Protein AF-A0A2T0U441-F1 (afdb_monomer_lite)

Organism: NCBI:txid1259464

Foldseek 3Di:
DPPDDDDPVPDPPDDDDDDDDPVRVVVLVVLCVQLVHDPVVQVCCCPPVVDGRDGDDQPQDPVNVVVVVVVVVVVVVVVVCVVVCVDVDDPVVVVVVVVVVVVVVVCVRVVD

Radius of gyration: 24.4 Å; chains: 1; bounding box: 54×35×57 Å

Sequence (112 aa):
MKDKKLPIEDKRIYEIKIRLNTKEKERLDQVLTDCRTHAPDVFRRLLMKNSFPKAQSPLLDINTYYELRKIGVNMDQYVKAVHQGRLTAIDTAVINELSSMLKILRSKIISI

Structure (mmCIF, N/CA/C/O backbone):
data_AF-A0A2T0U441-F1
#
_entry.id   AF-A0A2T0U441-F1
#
loop_
_atom_site.group_PDB
_atom_site.id
_atom_site.type_symbol
_atom_site.label_atom_id
_atom_site.label_alt_id
_atom_site.label_comp_id
_atom_site.label_asym_id
_atom_site.label_entity_id
_atom_site.label_seq_id
_atom_site.pdbx_PDB_ins_code
_atom_site.Cartn_x
_atom_site.Cartn_y
_atom_site.Cartn_z
_atom_site.occupancy
_atom_site.B_iso_or_equiv
_atom_site.auth_seq_id
_atom_site.auth_comp_id
_atom_site.auth_asym_id
_atom_site.auth_atom_id
_atom_site.pdbx_PDB_model_num
ATOM 1 N N . MET A 1 1 ? 15.896 -16.678 2.748 1.00 43.66 1 MET A N 1
ATOM 2 C CA . MET A 1 1 ? 15.814 -17.454 1.488 1.00 43.66 1 MET A CA 1
ATOM 3 C C . MET A 1 1 ? 17.131 -17.261 0.754 1.00 43.66 1 MET A C 1
ATOM 5 O O . MET A 1 1 ? 17.568 -16.127 0.676 1.00 43.66 1 MET A O 1
ATOM 9 N N . LYS A 1 2 ? 17.814 -18.327 0.312 1.00 45.09 2 LYS A N 1
ATOM 10 C CA . LYS A 1 2 ? 19.071 -18.190 -0.449 1.00 45.09 2 LYS A CA 1
ATOM 11 C C . LYS A 1 2 ? 18.772 -17.463 -1.764 1.00 45.09 2 LYS A C 1
ATOM 13 O O . LYS A 1 2 ? 17.960 -17.967 -2.538 1.00 45.09 2 LYS A O 1
ATOM 18 N N . ASP A 1 3 ? 19.422 -16.328 -2.009 1.00 51.50 3 ASP A N 1
ATOM 19 C CA . ASP A 1 3 ? 19.349 -15.615 -3.286 1.00 51.50 3 ASP A CA 1
ATOM 20 C C . ASP A 1 3 ? 19.874 -16.524 -4.402 1.00 51.50 3 ASP A C 1
ATOM 22 O O . ASP A 1 3 ? 21.082 -16.706 -4.584 1.00 51.50 3 ASP A O 1
ATOM 26 N N . LYS A 1 4 ? 18.958 -17.161 -5.139 1.00 59.22 4 LYS A N 1
ATOM 27 C CA . LYS A 1 4 ? 19.306 -17.890 -6.359 1.00 59.22 4 LYS A CA 1
ATOM 28 C C . LYS A 1 4 ? 19.781 -16.861 -7.381 1.00 59.22 4 LYS A C 1
ATOM 30 O O . LYS A 1 4 ? 18.982 -16.102 -7.923 1.00 59.22 4 LYS A O 1
ATOM 35 N N . LYS A 1 5 ? 21.090 -16.841 -7.636 1.00 69.62 5 LYS A N 1
ATOM 36 C CA . LYS A 1 5 ? 21.680 -16.072 -8.736 1.00 69.62 5 LYS A CA 1
ATOM 37 C C . LYS A 1 5 ? 21.047 -16.533 -10.053 1.00 69.62 5 LYS A C 1
ATOM 39 O O . LYS A 1 5 ? 20.954 -17.735 -10.295 1.00 69.62 5 LYS A O 1
ATOM 44 N N . LEU A 1 6 ? 20.613 -15.576 -10.872 1.00 74.44 6 LEU A N 1
ATOM 45 C CA . LEU A 1 6 ? 20.070 -15.845 -12.205 1.00 74.44 6 LEU A CA 1
ATOM 46 C C . LEU A 1 6 ? 21.110 -16.589 -13.070 1.00 74.44 6 LEU A C 1
ATOM 48 O O . LEU A 1 6 ? 22.302 -16.246 -12.987 1.00 74.44 6 LEU A O 1
ATOM 52 N N . PRO A 1 7 ? 20.683 -17.569 -13.892 1.00 81.19 7 PRO A N 1
ATOM 53 C CA . PRO A 1 7 ? 21.510 -18.155 -14.945 1.00 81.19 7 PRO A CA 1
ATOM 54 C C . PRO A 1 7 ? 22.148 -17.067 -15.813 1.00 81.19 7 PRO A C 1
ATOM 56 O O . PRO A 1 7 ? 21.594 -15.979 -15.959 1.00 81.19 7 PRO A O 1
ATOM 59 N N . ILE A 1 8 ? 23.325 -17.341 -16.382 1.00 77.31 8 ILE A N 1
ATOM 60 C CA . ILE A 1 8 ? 24.084 -16.347 -17.164 1.00 77.31 8 ILE A CA 1
ATOM 61 C C . ILE A 1 8 ? 23.257 -15.820 -18.345 1.00 77.31 8 ILE A C 1
ATOM 63 O O . ILE A 1 8 ? 23.294 -14.624 -18.614 1.00 77.31 8 ILE A O 1
ATOM 67 N N . GLU A 1 9 ? 22.463 -16.684 -18.974 1.00 80.25 9 GLU A N 1
ATOM 68 C CA . GLU A 1 9 ? 21.576 -16.355 -20.098 1.00 80.25 9 GLU A CA 1
ATOM 69 C C . GLU A 1 9 ? 20.441 -15.391 -19.710 1.00 80.25 9 GLU A C 1
ATOM 71 O O . GLU A 1 9 ? 20.027 -14.560 -20.513 1.00 80.25 9 GLU A O 1
ATOM 76 N N . ASP A 1 10 ? 19.997 -15.427 -18.451 1.00 78.44 10 ASP A N 1
ATOM 77 C CA . ASP A 1 10 ? 18.948 -14.546 -17.926 1.00 78.44 10 ASP A CA 1
ATOM 78 C C . ASP A 1 10 ? 19.502 -13.221 -17.375 1.00 78.44 10 ASP A C 1
ATOM 80 O O . ASP A 1 10 ? 18.744 -12.345 -16.927 1.00 78.44 10 ASP A O 1
ATOM 84 N N . LYS A 1 11 ? 20.832 -13.048 -17.371 1.00 83.25 11 LYS A N 1
ATOM 85 C CA . LYS A 1 11 ? 21.449 -11.807 -16.908 1.00 83.25 11 LYS A CA 1
ATOM 86 C C . LYS A 1 11 ? 21.206 -10.693 -17.913 1.00 83.25 11 LYS A C 1
ATOM 88 O O . LYS A 1 11 ? 21.503 -10.774 -19.100 1.00 83.25 11 LYS A O 1
ATOM 93 N N . ARG A 1 12 ? 20.720 -9.577 -17.384 1.00 83.31 12 ARG A N 1
ATOM 94 C CA . ARG A 1 12 ? 20.487 -8.348 -18.139 1.00 83.31 12 ARG A CA 1
ATOM 95 C C . ARG A 1 12 ? 21.826 -7.613 -18.277 1.00 83.31 12 ARG A C 1
ATOM 97 O O . ARG A 1 12 ? 22.206 -6.884 -17.369 1.00 83.31 12 ARG A O 1
ATOM 104 N N . ILE A 1 13 ? 22.551 -7.866 -19.368 1.00 88.56 13 ILE A N 1
ATOM 105 C CA . ILE A 1 13 ? 23.893 -7.299 -19.618 1.00 88.56 13 ILE A CA 1
ATOM 106 C C . ILE A 1 13 ? 23.897 -6.083 -20.558 1.00 88.56 13 ILE A C 1
ATOM 108 O O . ILE A 1 13 ? 24.873 -5.342 -20.585 1.00 88.56 13 ILE A O 1
ATOM 112 N N . TYR A 1 14 ? 22.815 -5.858 -21.308 1.00 86.25 14 TYR A N 1
ATOM 113 C CA . TYR A 1 14 ? 22.694 -4.735 -22.241 1.00 86.25 14 TYR A CA 1
ATOM 114 C C . TYR A 1 14 ? 21.869 -3.595 -21.635 1.00 86.25 14 TYR A C 1
ATOM 116 O O . TYR A 1 14 ? 20.772 -3.821 -21.116 1.00 86.25 14 TYR A O 1
ATOM 124 N N . GLU A 1 15 ? 22.389 -2.370 -21.722 1.00 88.56 15 GLU A N 1
ATOM 125 C CA . GLU A 1 15 ? 21.746 -1.153 -21.217 1.00 88.56 15 GLU A CA 1
ATOM 126 C C . GLU A 1 15 ? 21.009 -0.410 -22.340 1.00 88.56 15 GLU A C 1
ATOM 128 O O . GLU A 1 15 ? 21.529 -0.246 -23.443 1.00 88.56 15 GLU A O 1
ATOM 133 N N . ILE A 1 16 ? 19.804 0.084 -22.043 1.00 88.88 16 ILE A N 1
ATOM 134 C CA . ILE A 1 16 ? 19.029 0.961 -22.928 1.00 88.88 16 ILE A CA 1
ATOM 135 C C . ILE A 1 16 ? 18.725 2.252 -22.171 1.00 88.88 16 ILE A C 1
ATOM 137 O O . ILE A 1 16 ? 18.144 2.218 -21.086 1.00 88.88 16 ILE A O 1
ATOM 141 N N . LYS A 1 17 ? 19.086 3.395 -22.763 1.00 92.50 17 LYS A N 1
ATOM 142 C CA . LYS A 1 17 ? 18.826 4.724 -22.196 1.00 92.50 17 LYS A CA 1
ATOM 143 C C . LYS A 1 17 ? 17.544 5.305 -22.779 1.00 92.50 17 LYS A C 1
ATOM 145 O O . LYS A 1 17 ? 17.414 5.422 -23.994 1.00 92.50 17 LYS A O 1
ATOM 150 N N . ILE A 1 18 ? 16.627 5.711 -21.906 1.00 91.19 18 ILE A N 1
ATOM 151 C CA . ILE A 1 18 ? 15.371 6.371 -22.276 1.00 91.19 18 ILE A CA 1
ATOM 152 C C . ILE A 1 18 ? 15.444 7.818 -21.796 1.00 91.19 18 ILE A C 1
ATOM 154 O O . ILE A 1 18 ? 15.729 8.073 -20.626 1.00 91.19 18 ILE A O 1
ATOM 158 N N . ARG A 1 19 ? 15.205 8.768 -22.702 1.00 94.81 19 ARG A N 1
ATOM 159 C CA . ARG A 1 19 ? 15.085 10.191 -22.363 1.00 94.81 19 ARG A CA 1
ATOM 160 C C . ARG A 1 19 ? 13.618 10.505 -22.105 1.00 94.81 19 ARG A C 1
ATOM 162 O O . ARG A 1 19 ? 12.779 10.145 -22.921 1.00 94.81 19 ARG A O 1
ATOM 169 N N . LEU A 1 20 ? 13.344 11.166 -20.987 1.00 95.88 20 LEU A N 1
ATOM 170 C CA . LEU A 1 20 ? 12.007 11.589 -20.582 1.00 95.88 20 LEU A CA 1
ATOM 171 C C . LEU A 1 20 ? 11.986 13.108 -20.455 1.00 95.88 20 LEU A C 1
ATOM 173 O O . LEU A 1 20 ? 12.974 13.708 -20.023 1.00 95.88 20 LEU A O 1
ATOM 177 N N . ASN A 1 21 ? 10.860 13.724 -20.793 1.00 97.44 21 ASN A N 1
ATOM 178 C CA . ASN A 1 21 ? 10.595 15.099 -20.383 1.00 97.44 21 ASN A CA 1
ATOM 179 C C . ASN A 1 21 ? 10.168 15.157 -18.903 1.00 97.44 21 ASN A C 1
ATOM 181 O O . ASN A 1 21 ? 9.928 14.131 -18.261 1.00 97.44 21 ASN A O 1
ATOM 185 N N . THR A 1 22 ? 10.048 16.367 -18.353 1.00 96.69 22 THR A N 1
ATOM 186 C CA . THR A 1 22 ? 9.708 16.579 -16.936 1.00 96.69 22 THR A CA 1
ATOM 187 C C . THR A 1 22 ? 8.394 15.900 -16.539 1.00 96.69 22 THR A C 1
ATOM 189 O O . THR A 1 22 ? 8.355 15.173 -15.551 1.00 96.69 22 THR A O 1
ATOM 192 N N . LYS A 1 23 ? 7.339 16.046 -17.353 1.00 96.31 23 LYS A N 1
ATOM 193 C CA . LYS A 1 23 ? 6.012 15.470 -17.068 1.00 96.31 23 LYS A CA 1
ATOM 194 C C . LYS A 1 23 ? 6.025 13.942 -17.101 1.00 96.31 23 LYS A C 1
ATOM 196 O O . LYS A 1 23 ? 5.342 13.287 -16.321 1.00 96.31 23 LYS A O 1
ATOM 201 N N . GLU A 1 24 ? 6.779 13.355 -18.023 1.00 94.88 24 GLU A N 1
ATOM 202 C CA . GLU A 1 24 ? 6.947 11.904 -18.118 1.00 94.88 24 GLU A CA 1
ATOM 203 C C . GLU A 1 24 ? 7.726 11.349 -16.928 1.00 94.88 24 GLU A C 1
ATOM 205 O O . GLU A 1 24 ? 7.373 10.291 -16.408 1.00 94.88 24 GLU A O 1
ATOM 210 N N . LYS A 1 25 ? 8.754 12.074 -16.472 1.00 95.44 25 LYS A N 1
ATOM 211 C CA . LYS A 1 25 ? 9.533 11.688 -15.297 1.00 95.44 25 LYS A CA 1
ATOM 212 C C . LYS A 1 25 ? 8.690 11.726 -14.025 1.00 95.44 25 LYS A C 1
ATOM 214 O O . LYS A 1 25 ? 8.720 10.757 -13.275 1.00 95.44 25 LYS A O 1
ATOM 219 N N . GLU A 1 26 ? 7.896 12.775 -13.831 1.00 96.00 26 GLU A N 1
ATOM 220 C CA . GLU A 1 26 ? 6.967 12.889 -12.698 1.00 96.00 26 GLU A CA 1
ATOM 221 C C . GLU A 1 26 ? 5.967 11.726 -12.661 1.00 96.00 26 GLU A C 1
ATOM 223 O O . GLU A 1 26 ? 5.774 11.098 -11.621 1.00 96.00 26 GLU A O 1
ATOM 228 N N . ARG A 1 27 ? 5.375 11.383 -13.812 1.00 92.94 27 ARG A N 1
ATOM 229 C CA . ARG A 1 27 ? 4.466 10.231 -13.921 1.00 92.94 27 ARG A CA 1
ATOM 230 C C . ARG A 1 27 ? 5.169 8.918 -13.610 1.00 92.94 27 ARG A C 1
ATOM 232 O O . ARG A 1 27 ? 4.602 8.073 -12.924 1.00 92.94 27 ARG A O 1
ATOM 239 N N . LEU A 1 28 ? 6.390 8.732 -14.113 1.00 93.25 28 LEU A N 1
ATOM 240 C CA . LEU A 1 28 ? 7.170 7.540 -13.804 1.00 93.25 28 LEU A CA 1
ATOM 241 C C . LEU A 1 28 ? 7.429 7.449 -12.297 1.00 93.25 28 LEU A C 1
ATOM 243 O O . LEU A 1 28 ? 7.193 6.396 -11.721 1.00 93.25 28 LEU A O 1
ATOM 247 N N . ASP A 1 29 ? 7.837 8.537 -11.649 1.00 93.75 29 ASP A N 1
ATOM 248 C CA . ASP A 1 29 ? 8.148 8.554 -10.215 1.00 93.75 29 ASP A CA 1
ATOM 249 C C . ASP A 1 29 ? 6.948 8.224 -9.329 1.00 93.75 29 ASP A C 1
ATOM 251 O O . ASP A 1 29 ? 7.090 7.472 -8.360 1.00 93.75 29 ASP A O 1
ATOM 255 N N . GLN A 1 30 ? 5.758 8.702 -9.695 1.00 91.00 30 GLN A N 1
ATOM 256 C CA . GLN A 1 30 ? 4.514 8.304 -9.032 1.00 91.00 30 GLN A CA 1
ATOM 257 C C . GLN A 1 30 ? 4.316 6.786 -9.120 1.00 91.00 30 GLN A C 1
ATOM 259 O O . GLN A 1 30 ? 4.139 6.114 -8.108 1.00 91.00 30 GLN A O 1
ATOM 264 N N . VAL A 1 31 ? 4.476 6.212 -10.31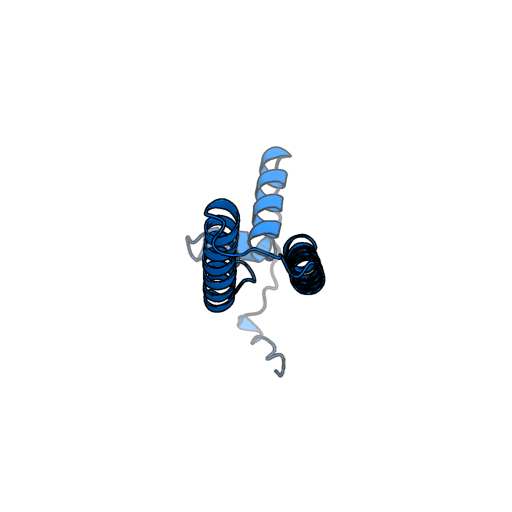5 1.00 90.44 31 VAL A N 1
ATOM 265 C CA . VAL A 1 31 ? 4.329 4.764 -10.532 1.00 90.44 31 VAL A CA 1
ATOM 266 C C . VAL A 1 31 ? 5.367 3.957 -9.749 1.00 90.44 31 VAL A C 1
ATOM 268 O O . VAL A 1 31 ? 5.038 2.904 -9.201 1.00 90.44 31 VAL A O 1
ATOM 271 N N . LEU A 1 32 ? 6.617 4.426 -9.683 1.00 90.56 32 LEU A N 1
ATOM 272 C CA . LEU A 1 32 ? 7.672 3.756 -8.916 1.00 90.56 32 LEU A CA 1
ATOM 273 C C . LEU A 1 32 ? 7.356 3.736 -7.420 1.00 90.56 32 LEU A C 1
ATOM 275 O O . LEU A 1 32 ? 7.569 2.709 -6.773 1.00 90.56 32 LEU A O 1
ATOM 279 N N . THR A 1 33 ? 6.808 4.839 -6.908 1.00 87.69 33 THR A N 1
ATOM 280 C CA . THR A 1 33 ? 6.357 4.978 -5.518 1.00 87.69 33 THR A CA 1
ATOM 281 C C . THR A 1 33 ? 5.212 4.013 -5.219 1.00 87.69 33 THR A C 1
ATOM 283 O O . THR A 1 33 ? 5.335 3.163 -4.336 1.00 87.69 33 THR A O 1
ATOM 286 N N . ASP A 1 34 ? 4.143 4.068 -6.012 1.00 85.06 34 ASP A N 1
ATOM 287 C CA . ASP A 1 34 ? 2.910 3.308 -5.774 1.00 85.06 34 ASP A CA 1
ATOM 288 C C . ASP A 1 34 ? 3.108 1.791 -5.911 1.00 85.06 34 ASP A C 1
ATOM 290 O O . ASP A 1 34 ? 2.476 0.980 -5.228 1.00 85.06 34 ASP A O 1
ATOM 294 N N . CYS A 1 35 ? 3.999 1.384 -6.816 1.00 85.81 35 CYS A N 1
ATOM 295 C CA . CYS A 1 35 ? 4.258 -0.024 -7.106 1.00 85.81 35 CYS A CA 1
ATOM 296 C C . CYS A 1 35 ? 5.490 -0.583 -6.375 1.00 85.81 35 CYS A C 1
ATOM 298 O O . CYS A 1 35 ? 5.795 -1.763 -6.554 1.00 85.81 35 CYS A O 1
ATOM 300 N N . ARG A 1 36 ? 6.217 0.244 -5.602 1.00 84.06 36 ARG A N 1
ATOM 301 C CA . ARG A 1 36 ? 7.499 -0.083 -4.940 1.00 84.06 36 ARG A CA 1
ATOM 302 C C . ARG A 1 36 ? 8.453 -0.874 -5.839 1.00 84.06 36 ARG A C 1
ATOM 304 O O . ARG A 1 36 ? 8.940 -1.949 -5.489 1.00 84.06 36 ARG A O 1
ATOM 311 N N . THR A 1 37 ? 8.677 -0.361 -7.043 1.00 88.12 37 THR A N 1
ATOM 312 C CA . THR A 1 37 ? 9.465 -1.037 -8.082 1.00 88.12 37 THR A CA 1
ATOM 313 C C . THR A 1 37 ? 10.464 -0.083 -8.732 1.00 88.12 37 THR A C 1
ATOM 315 O O . THR A 1 37 ? 10.481 1.110 -8.439 1.00 88.12 37 THR A O 1
ATOM 318 N N . HIS A 1 38 ? 11.317 -0.603 -9.615 1.00 89.94 38 HIS A N 1
ATOM 319 C CA . HIS A 1 38 ? 12.324 0.179 -10.325 1.00 89.94 38 HIS A CA 1
ATOM 320 C C . HIS A 1 38 ? 11.922 0.423 -11.780 1.00 89.94 38 HIS A C 1
ATOM 322 O O . HIS A 1 38 ? 11.274 -0.413 -12.415 1.00 89.94 38 HIS A O 1
ATOM 328 N N . ALA A 1 39 ? 12.374 1.548 -12.341 1.00 90.88 39 ALA A N 1
ATOM 329 C CA . ALA A 1 39 ? 12.065 1.945 -13.715 1.00 90.88 39 ALA A CA 1
ATOM 330 C C . ALA A 1 39 ? 12.304 0.839 -14.761 1.00 90.88 39 ALA A C 1
ATOM 332 O O . ALA A 1 39 ? 11.404 0.610 -15.573 1.00 90.88 39 ALA A O 1
ATOM 333 N N . PRO A 1 40 ? 13.425 0.082 -14.741 1.00 90.19 40 PRO A N 1
ATOM 334 C CA . PRO A 1 40 ? 13.640 -0.989 -15.713 1.00 90.19 40 PRO A CA 1
ATOM 335 C C . PRO A 1 40 ? 12.566 -2.081 -15.665 1.00 90.19 40 PRO A C 1
ATOM 337 O O . PRO A 1 40 ? 12.199 -2.622 -16.707 1.00 90.19 40 PRO A O 1
ATOM 340 N N . ASP A 1 41 ? 12.036 -2.403 -14.484 1.00 88.31 41 ASP A N 1
ATOM 341 C CA . ASP A 1 41 ? 11.000 -3.427 -14.343 1.00 88.31 41 ASP A CA 1
ATOM 342 C C . ASP A 1 41 ? 9.643 -2.930 -14.853 1.00 88.31 41 ASP A C 1
ATOM 344 O O . ASP A 1 41 ? 8.916 -3.703 -15.482 1.00 88.31 41 ASP A O 1
ATOM 348 N N . VAL A 1 42 ? 9.329 -1.641 -14.665 1.00 91.12 42 VAL A N 1
ATOM 349 C CA . VAL A 1 42 ? 8.146 -1.000 -15.265 1.00 91.12 42 VAL A CA 1
ATOM 350 C C . VAL A 1 42 ? 8.239 -1.049 -16.786 1.00 91.12 42 VAL A C 1
ATOM 352 O O . VAL A 1 42 ? 7.366 -1.627 -17.434 1.00 91.12 42 VAL A O 1
ATOM 355 N N . PHE A 1 43 ? 9.328 -0.532 -17.362 1.00 91.69 43 PHE A N 1
ATOM 356 C CA . PHE A 1 43 ? 9.512 -0.512 -18.814 1.00 91.69 43 PHE A CA 1
ATOM 357 C C . PHE A 1 43 ? 9.497 -1.915 -19.414 1.00 91.69 43 PHE A C 1
ATOM 359 O O . PHE A 1 43 ? 8.844 -2.139 -20.427 1.00 91.69 43 PHE A O 1
ATOM 366 N N . ARG A 1 44 ? 10.143 -2.897 -18.778 1.00 88.44 44 ARG A N 1
ATOM 367 C CA . ARG A 1 44 ? 10.112 -4.282 -19.266 1.00 88.44 44 ARG A CA 1
ATOM 368 C C . ARG A 1 44 ? 8.721 -4.896 -19.206 1.00 88.44 44 ARG A C 1
ATOM 370 O O . ARG A 1 44 ? 8.362 -5.625 -20.122 1.00 88.44 44 ARG A O 1
ATOM 377 N N . ARG A 1 45 ? 7.940 -4.654 -18.151 1.00 89.75 45 ARG A N 1
ATOM 378 C CA . ARG A 1 45 ? 6.563 -5.170 -18.076 1.00 89.75 45 ARG A CA 1
ATOM 379 C C . ARG A 1 45 ? 5.684 -4.568 -19.167 1.00 89.75 45 ARG A C 1
ATOM 381 O O . ARG A 1 45 ? 4.934 -5.309 -19.798 1.00 89.75 45 ARG A O 1
ATOM 388 N N . LEU A 1 46 ? 5.840 -3.275 -19.432 1.00 89.94 46 LEU A N 1
ATOM 389 C CA . LEU A 1 46 ? 5.117 -2.594 -20.501 1.00 89.94 46 LEU A CA 1
ATOM 390 C C . LEU A 1 46 ? 5.536 -3.112 -21.880 1.00 89.94 46 LEU A C 1
ATOM 392 O O . LEU A 1 46 ? 4.689 -3.568 -22.637 1.00 89.94 46 LEU A O 1
ATOM 396 N N . LEU A 1 47 ? 6.838 -3.122 -22.177 1.00 89.62 47 LEU A N 1
ATOM 397 C CA . LEU A 1 47 ? 7.361 -3.468 -23.502 1.00 89.62 47 LEU A CA 1
ATOM 398 C C . LEU A 1 47 ? 7.294 -4.969 -23.816 1.00 89.62 47 LEU A C 1
ATOM 400 O O . LEU A 1 47 ? 7.021 -5.340 -24.949 1.00 89.62 47 LEU A O 1
ATOM 404 N N . MET A 1 48 ? 7.561 -5.836 -22.833 1.00 89.88 48 MET A N 1
ATOM 405 C CA . MET A 1 48 ? 7.723 -7.283 -23.062 1.00 89.88 48 MET A CA 1
ATOM 406 C C . MET A 1 48 ? 6.498 -8.100 -22.657 1.00 89.88 48 MET A C 1
ATOM 408 O O . MET A 1 48 ? 6.335 -9.223 -23.121 1.00 89.88 48 MET A O 1
ATOM 412 N N . LYS A 1 49 ? 5.674 -7.590 -21.735 1.00 85.94 49 LYS A N 1
ATOM 413 C CA . LYS A 1 49 ? 4.526 -8.328 -21.180 1.00 85.94 49 LYS A CA 1
ATOM 414 C C . LYS A 1 49 ? 3.188 -7.627 -21.402 1.00 85.94 49 LYS A C 1
ATOM 416 O O . LYS A 1 49 ? 2.180 -8.151 -20.942 1.00 85.94 49 LYS A O 1
ATOM 421 N N . ASN A 1 50 ? 3.184 -6.460 -22.055 1.00 87.56 50 ASN A N 1
ATOM 422 C CA . ASN A 1 50 ? 2.006 -5.618 -22.275 1.00 87.56 50 ASN A CA 1
ATOM 423 C C . ASN A 1 50 ? 1.136 -5.451 -21.010 1.00 87.56 50 ASN A C 1
ATOM 425 O O . ASN A 1 50 ? -0.089 -5.520 -21.053 1.00 87.56 50 ASN A O 1
ATOM 429 N N . SER A 1 51 ? 1.784 -5.307 -19.849 1.00 86.50 51 SER A N 1
ATOM 430 C CA . SER A 1 51 ? 1.123 -5.248 -18.543 1.00 86.50 51 SER A CA 1
ATOM 431 C C . SER A 1 51 ? 1.674 -4.091 -17.730 1.00 86.50 51 SER A C 1
ATOM 433 O O . SER A 1 51 ? 2.888 -3.925 -17.613 1.00 86.50 51 SER A O 1
ATOM 435 N N . PHE A 1 52 ? 0.783 -3.351 -17.077 1.00 85.81 52 PHE A N 1
ATOM 436 C CA . PHE A 1 52 ? 1.164 -2.336 -16.098 1.00 85.81 52 PHE A CA 1
ATOM 437 C C . PHE A 1 52 ? 1.553 -3.000 -14.759 1.00 85.81 52 PHE A C 1
ATOM 439 O O . PHE A 1 52 ? 0.987 -4.050 -14.419 1.00 85.81 52 PHE A O 1
ATOM 446 N N . PRO A 1 53 ? 2.538 -2.476 -14.001 1.00 83.75 53 PRO A N 1
ATOM 447 C CA . PRO A 1 53 ? 2.790 -2.934 -12.635 1.00 83.75 53 PRO A CA 1
ATOM 4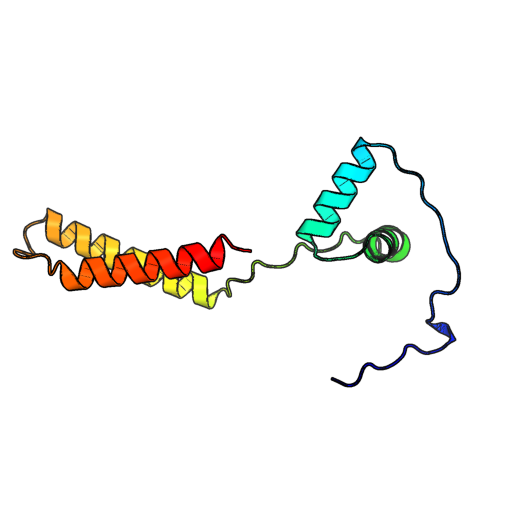48 C C . PRO A 1 53 ? 1.539 -2.747 -11.765 1.00 83.75 53 PRO A C 1
ATOM 450 O O . PRO A 1 53 ? 0.811 -1.770 -11.900 1.00 83.75 53 PRO A O 1
ATOM 453 N N . LYS A 1 54 ? 1.262 -3.709 -10.883 1.00 7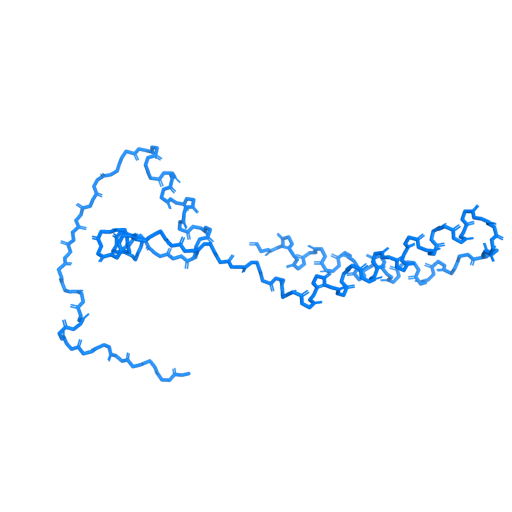9.81 54 LYS A N 1
ATOM 454 C CA . LYS A 1 54 ? 0.148 -3.586 -9.938 1.00 79.81 54 LYS A CA 1
ATOM 455 C C . LYS A 1 54 ? 0.615 -2.749 -8.753 1.00 79.81 54 LYS A C 1
ATOM 457 O O . LYS A 1 54 ? 1.683 -3.042 -8.214 1.00 79.81 54 LYS A O 1
ATOM 462 N N . ALA A 1 55 ? -0.196 -1.772 -8.349 1.00 77.38 55 ALA A N 1
ATOM 463 C CA . ALA A 1 55 ? -0.016 -1.087 -7.075 1.00 77.38 55 ALA A CA 1
ATOM 464 C C . ALA A 1 55 ? 0.085 -2.126 -5.955 1.00 77.38 55 ALA A C 1
ATOM 466 O O . ALA A 1 55 ? -0.626 -3.142 -5.971 1.00 77.38 55 ALA A O 1
ATOM 467 N N . GLN A 1 56 ? 0.997 -1.902 -5.011 1.00 68.94 56 GLN A N 1
ATOM 468 C CA . GLN A 1 56 ? 1.106 -2.803 -3.878 1.00 68.94 56 GLN A CA 1
ATOM 469 C C . GLN A 1 56 ? -0.192 -2.713 -3.073 1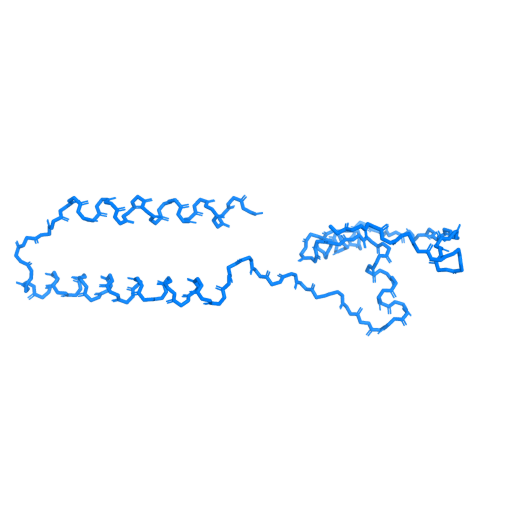.00 68.94 56 GLN A C 1
ATOM 471 O O . GLN A 1 56 ? -0.651 -1.619 -2.748 1.00 68.94 56 GLN A O 1
ATOM 476 N N . SER A 1 57 ? -0.803 -3.859 -2.770 1.00 62.72 57 SER A N 1
ATOM 477 C CA . SER A 1 57 ? -1.951 -3.878 -1.869 1.00 62.72 57 SER A CA 1
ATOM 478 C C . SER A 1 57 ? -1.545 -3.223 -0.544 1.00 62.72 57 SER A C 1
ATOM 480 O O . SER A 1 57 ? -0.441 -3.501 -0.059 1.00 62.72 57 SER A O 1
ATOM 482 N N . PRO A 1 58 ? -2.384 -2.337 0.022 1.00 61.22 58 PRO A N 1
ATOM 483 C CA . PRO A 1 58 ? -2.072 -1.674 1.278 1.00 61.22 58 PRO A CA 1
ATOM 484 C C . PRO A 1 58 ? -1.723 -2.718 2.340 1.00 61.22 58 PRO A C 1
ATOM 486 O O . PRO A 1 58 ? -2.304 -3.799 2.379 1.00 61.22 58 PRO A O 1
ATOM 489 N N . LEU A 1 59 ? -0.756 -2.385 3.199 1.00 59.91 59 LEU A N 1
ATOM 490 C CA . LEU A 1 59 ? -0.209 -3.297 4.212 1.00 59.91 59 LEU A CA 1
ATOM 491 C C . LEU A 1 59 ? -1.259 -3.779 5.233 1.00 59.91 59 LEU A C 1
ATOM 493 O O . LEU A 1 59 ? -1.006 -4.710 5.993 1.00 59.91 59 LEU A O 1
ATOM 497 N N . LEU A 1 60 ? -2.417 -3.118 5.277 1.00 64.12 60 LEU A N 1
ATOM 498 C CA . LEU A 1 60 ? -3.562 -3.533 6.071 1.00 64.12 60 LEU A CA 1
ATOM 499 C C . LEU A 1 60 ? -4.185 -4.775 5.434 1.00 64.12 60 LEU A C 1
ATOM 501 O O . LEU A 1 60 ? -4.919 -4.686 4.450 1.00 64.12 60 LEU A O 1
ATOM 505 N N . ASP A 1 61 ? -3.884 -5.925 6.032 1.00 69.69 61 ASP A N 1
ATOM 506 C CA . ASP A 1 61 ? -4.556 -7.181 5.731 1.00 69.69 61 ASP A CA 1
ATOM 507 C C . ASP A 1 61 ? -6.081 -7.001 5.845 1.00 69.69 61 ASP A C 1
ATOM 509 O O . ASP A 1 61 ? -6.587 -6.232 6.671 1.00 69.69 61 ASP A O 1
ATOM 513 N N . ILE A 1 62 ? -6.828 -7.733 5.020 1.00 73.94 62 ILE A N 1
ATOM 514 C CA . ILE A 1 62 ? -8.294 -7.739 5.010 1.00 73.94 62 ILE A CA 1
ATOM 515 C C . ILE A 1 62 ? -8.822 -8.011 6.425 1.00 73.94 62 ILE A C 1
ATOM 517 O O . ILE A 1 62 ? -9.760 -7.353 6.876 1.00 73.94 62 ILE A O 1
ATOM 521 N N . ASN A 1 63 ? -8.163 -8.905 7.166 1.00 74.12 63 ASN A N 1
ATOM 522 C CA . ASN A 1 63 ? -8.491 -9.192 8.560 1.00 74.12 63 ASN A CA 1
ATOM 523 C C . ASN A 1 63 ? -8.370 -7.953 9.458 1.00 74.12 63 ASN A C 1
ATOM 525 O O . ASN A 1 63 ? -9.243 -7.708 10.288 1.00 74.12 63 ASN A O 1
ATOM 529 N N . THR A 1 64 ? -7.343 -7.119 9.266 1.00 76.25 64 THR A N 1
ATOM 530 C CA . THR A 1 64 ? -7.175 -5.879 10.038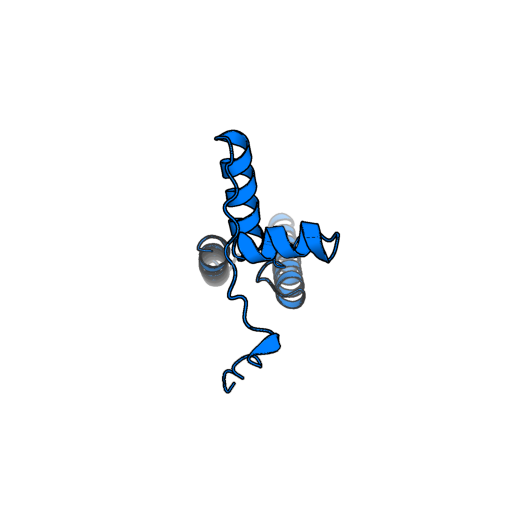 1.00 76.25 64 THR A CA 1
ATOM 531 C C . THR A 1 64 ? -8.290 -4.877 9.746 1.00 76.25 64 THR A C 1
ATOM 533 O O . THR A 1 64 ? -8.796 -4.237 10.667 1.00 76.25 64 THR A O 1
ATOM 536 N N . TYR A 1 65 ? -8.737 -4.780 8.492 1.00 80.75 65 TYR A N 1
ATOM 537 C CA . TYR A 1 65 ? -9.910 -3.977 8.135 1.00 80.75 65 TYR A CA 1
ATOM 538 C C . TYR A 1 65 ? -11.196 -4.486 8.797 1.00 80.75 65 TYR A C 1
ATOM 540 O O . TYR A 1 65 ? -12.003 -3.684 9.272 1.00 80.75 65 TYR A O 1
ATOM 548 N N . TYR A 1 66 ? -11.390 -5.805 8.853 1.00 81.81 66 TYR A N 1
ATOM 549 C CA . TYR A 1 66 ? -12.540 -6.398 9.536 1.00 81.81 66 TYR A CA 1
ATOM 550 C C . TYR A 1 66 ? -12.537 -6.103 11.036 1.00 81.81 66 TYR A C 1
ATOM 552 O O . TYR A 1 66 ? -13.579 -5.727 11.576 1.00 81.81 66 TYR A O 1
ATOM 560 N N . GLU A 1 67 ? -11.388 -6.215 11.702 1.00 81.12 67 GLU A N 1
ATOM 561 C CA . GLU A 1 67 ? -11.276 -5.892 13.128 1.00 81.12 67 GLU A CA 1
ATOM 562 C C . GLU A 1 67 ? -11.511 -4.400 13.396 1.00 81.12 67 GLU A C 1
ATOM 564 O O . GLU A 1 67 ? -12.293 -4.048 14.280 1.00 81.12 67 GLU A O 1
ATOM 569 N N . LEU A 1 68 ? -10.957 -3.508 12.567 1.00 82.19 68 LEU A N 1
ATOM 570 C CA . LEU A 1 68 ? -11.244 -2.069 12.642 1.00 82.19 68 LEU A CA 1
ATOM 571 C C . LEU A 1 68 ? -12.741 -1.769 12.484 1.00 82.19 68 LEU A C 1
ATOM 573 O O . LEU A 1 68 ? -13.293 -0.954 13.225 1.00 82.19 68 LEU A O 1
ATOM 577 N N . ARG A 1 69 ? -13.422 -2.454 11.557 1.00 84.31 69 ARG A N 1
ATOM 578 C CA . ARG A 1 69 ? -14.871 -2.311 11.370 1.00 84.31 69 ARG A CA 1
ATOM 579 C C . ARG A 1 69 ? -15.649 -2.749 12.610 1.00 84.31 69 ARG A C 1
ATOM 581 O O . ARG A 1 69 ? -16.581 -2.049 12.998 1.00 84.31 69 ARG A O 1
ATOM 588 N N . LYS A 1 70 ? -15.285 -3.872 13.237 1.00 86.00 70 LYS A N 1
ATOM 589 C CA . LYS A 1 70 ? -15.930 -4.344 14.477 1.00 86.00 70 LYS A CA 1
ATOM 590 C C . LYS A 1 70 ? -15.759 -3.337 15.613 1.00 86.00 70 LYS A C 1
ATOM 592 O O . LYS A 1 70 ? -16.739 -3.004 16.273 1.00 86.00 70 LYS A O 1
ATOM 597 N N . ILE A 1 71 ? -14.547 -2.804 15.789 1.00 84.00 71 ILE A N 1
ATOM 598 C CA . ILE A 1 71 ? -14.261 -1.765 16.790 1.00 84.00 71 ILE A CA 1
ATOM 599 C C . ILE A 1 71 ? -15.146 -0.535 16.547 1.00 84.00 71 ILE A C 1
ATOM 601 O O . ILE A 1 71 ? -15.795 -0.055 17.475 1.00 84.00 71 ILE A O 1
ATOM 605 N N . GLY A 1 72 ? -15.236 -0.066 15.298 1.00 84.69 72 GLY A N 1
ATOM 606 C CA . GLY A 1 72 ? -16.078 1.077 14.935 1.00 84.69 72 GLY A CA 1
ATOM 607 C C . GLY A 1 72 ? -17.568 0.850 15.216 1.00 84.69 72 GLY A C 1
ATOM 608 O O . GLY A 1 72 ? -18.225 1.728 15.770 1.00 84.69 72 GLY A O 1
ATOM 609 N N . VAL A 1 73 ? -18.095 -0.337 14.896 1.00 87.62 73 VAL A N 1
ATOM 610 C CA . VAL A 1 73 ? -19.497 -0.699 15.176 1.00 87.62 73 VAL A CA 1
ATOM 611 C C . VAL A 1 73 ? -19.777 -0.720 16.680 1.00 87.62 73 VAL A C 1
ATOM 613 O O . VAL A 1 73 ? -20.778 -0.159 17.120 1.00 87.62 73 VAL A O 1
ATOM 616 N N . ASN A 1 74 ? -18.890 -1.317 17.477 1.00 84.94 74 ASN A N 1
ATOM 617 C CA . ASN A 1 74 ? -19.055 -1.372 18.930 1.00 84.94 74 ASN A CA 1
ATOM 618 C C . ASN A 1 74 ? -18.996 0.027 19.558 1.00 84.94 74 ASN A C 1
ATOM 620 O O . ASN A 1 74 ? -19.767 0.338 20.464 1.00 84.94 74 ASN A O 1
ATOM 624 N N . MET A 1 75 ? -18.118 0.894 19.050 1.00 79.19 75 MET A N 1
ATOM 625 C CA . MET A 1 75 ? -18.010 2.275 19.510 1.00 79.19 75 MET A CA 1
ATOM 626 C C . MET A 1 75 ? -19.267 3.090 19.170 1.00 79.19 75 MET A C 1
ATOM 628 O O . MET A 1 75 ? -19.764 3.821 20.023 1.00 79.19 75 MET A O 1
ATOM 632 N N . ASP A 1 76 ? -19.837 2.923 17.973 1.00 83.69 76 ASP A N 1
ATOM 633 C CA . ASP A 1 76 ? -21.106 3.562 17.589 1.00 83.69 76 ASP A CA 1
ATOM 634 C C . ASP A 1 76 ? -22.275 3.096 18.474 1.00 83.69 76 ASP A C 1
ATOM 636 O O . ASP A 1 76 ? -23.086 3.903 18.932 1.00 83.69 76 ASP A O 1
ATOM 640 N N . GLN A 1 77 ? -22.335 1.799 18.790 1.00 82.38 77 GLN A N 1
ATOM 641 C CA . GLN A 1 77 ? -23.319 1.256 19.732 1.00 82.38 77 GLN A CA 1
ATOM 642 C C . GLN A 1 77 ? -23.152 1.841 21.137 1.00 82.38 77 GLN A C 1
ATOM 644 O O . GLN A 1 77 ? -24.146 2.210 21.766 1.00 82.38 77 GLN A O 1
ATOM 649 N N . TYR A 1 78 ? -21.912 1.973 21.611 1.00 78.19 78 TYR A N 1
ATOM 650 C CA . TYR A 1 78 ? -21.607 2.577 22.905 1.00 78.19 78 TYR A CA 1
ATOM 651 C C . TYR A 1 78 ? -22.061 4.042 22.963 1.00 78.19 78 TYR A C 1
ATOM 653 O O . TYR A 1 78 ? -22.792 4.430 23.873 1.00 78.19 78 TYR A O 1
ATOM 661 N N . VAL A 1 79 ? -21.722 4.838 21.944 1.00 79.88 79 VAL A N 1
ATOM 662 C CA . VAL A 1 79 ? -22.150 6.243 21.827 1.00 79.88 79 VAL A CA 1
ATOM 663 C C . VAL A 1 79 ? -23.676 6.356 21.788 1.00 79.88 79 VAL A C 1
ATOM 665 O O . VAL A 1 79 ? -24.255 7.186 22.488 1.00 79.88 79 VAL A O 1
ATOM 668 N N . LYS A 1 80 ? -24.361 5.488 21.034 1.00 81.94 80 LYS A N 1
ATOM 669 C CA . LYS A 1 80 ? -25.831 5.450 21.000 1.00 81.94 80 LYS A CA 1
ATOM 670 C C . LYS A 1 80 ? -26.438 5.112 22.360 1.00 81.94 80 LYS A C 1
ATOM 672 O O . LYS A 1 80 ? -27.421 5.739 22.744 1.00 81.94 80 LYS A O 1
ATOM 677 N N . ALA A 1 81 ? -25.867 4.162 23.097 1.00 79.94 81 ALA A N 1
ATOM 678 C CA . ALA A 1 81 ? -26.341 3.793 24.430 1.00 79.94 81 ALA A CA 1
ATOM 679 C C . ALA A 1 81 ? -26.154 4.927 25.456 1.00 79.94 81 ALA A C 1
ATOM 681 O O . ALA A 1 81 ? -27.036 5.142 26.291 1.00 79.94 81 ALA A O 1
ATOM 682 N N . VAL A 1 82 ? -25.060 5.689 25.345 1.00 75.56 82 VAL A N 1
ATOM 683 C CA . VAL A 1 82 ? -24.828 6.923 26.113 1.00 75.56 82 VAL A CA 1
ATOM 684 C C . VAL A 1 82 ? -25.876 7.983 25.770 1.00 75.56 82 VAL A C 1
ATOM 686 O O . VAL A 1 82 ? -26.544 8.492 26.665 1.00 75.56 82 VAL A O 1
ATOM 689 N N . HIS A 1 83 ? -26.088 8.284 24.484 1.00 78.19 83 HIS A N 1
ATOM 690 C CA . HIS A 1 83 ? -27.083 9.278 24.057 1.00 78.19 83 HIS A CA 1
ATOM 691 C C . HIS A 1 83 ? -28.518 8.902 24.453 1.00 78.19 83 HIS A C 1
ATOM 693 O O . HIS A 1 83 ? -29.339 9.777 24.707 1.00 78.19 83 HIS A O 1
ATOM 699 N N . GLN A 1 84 ? -28.828 7.606 24.526 1.00 82.81 84 GLN A N 1
ATOM 700 C CA . GLN A 1 84 ? -30.129 7.100 24.972 1.00 82.81 84 GLN A CA 1
ATOM 701 C C . GLN A 1 84 ? -30.298 7.111 26.502 1.00 82.81 84 GLN A C 1
ATOM 703 O O . GLN A 1 84 ? -31.326 6.647 26.989 1.00 82.81 84 GLN A O 1
ATOM 708 N N . GLY A 1 85 ? -29.299 7.571 27.266 1.00 74.00 85 GLY A N 1
ATOM 709 C CA . GLY A 1 85 ? -29.328 7.583 28.732 1.00 74.00 85 GLY A CA 1
ATOM 710 C C . GLY A 1 85 ? -29.335 6.190 29.371 1.00 74.00 85 GLY A C 1
ATOM 711 O O . GLY A 1 85 ? -29.571 6.069 30.569 1.00 74.00 85 GLY A O 1
ATOM 712 N N . ARG A 1 86 ? -29.084 5.126 28.589 1.00 68.50 86 ARG A N 1
ATOM 713 C CA . ARG A 1 86 ? -29.023 3.734 29.080 1.00 68.50 86 ARG A CA 1
ATOM 714 C C . ARG A 1 86 ? -27.726 3.441 29.828 1.00 68.50 86 ARG A C 1
ATOM 716 O O . ARG A 1 86 ? -27.677 2.510 30.623 1.00 68.50 86 ARG A O 1
ATOM 723 N N . LEU A 1 87 ? -26.687 4.229 29.563 1.00 67.00 87 LEU A N 1
ATOM 724 C CA . LEU A 1 87 ? -25.441 4.254 30.320 1.00 67.00 87 LEU A CA 1
ATOM 725 C C . LEU A 1 87 ? -25.405 5.548 31.134 1.00 67.00 87 LEU A C 1
ATOM 727 O O . LEU A 1 87 ? -25.347 6.637 30.571 1.00 67.00 87 LEU A O 1
ATOM 731 N N . THR A 1 88 ? -25.459 5.421 32.458 1.00 64.94 88 THR A N 1
ATOM 732 C CA . THR A 1 88 ? -25.487 6.544 33.411 1.00 64.94 88 THR A CA 1
ATOM 733 C C . THR A 1 88 ? -24.095 7.041 33.805 1.00 64.94 88 THR A C 1
ATOM 735 O O . THR A 1 88 ? -23.968 8.151 34.314 1.00 64.94 88 THR A O 1
ATOM 738 N N . ALA A 1 89 ? -23.049 6.256 33.539 1.00 62.62 89 ALA A N 1
ATOM 739 C CA . ALA A 1 89 ? -21.659 6.636 33.749 1.00 62.62 89 ALA A CA 1
ATOM 740 C C . ALA A 1 89 ? -20.795 6.090 32.607 1.00 62.62 89 ALA A C 1
ATOM 742 O O . ALA A 1 89 ? -20.803 4.895 32.313 1.00 62.62 89 ALA A O 1
ATOM 743 N N . ILE A 1 90 ? -20.058 6.985 31.954 1.00 65.31 90 ILE A N 1
ATOM 744 C CA . ILE A 1 90 ? -19.005 6.619 31.012 1.00 65.31 90 ILE A CA 1
ATOM 745 C C . ILE A 1 90 ? -17.757 6.351 31.842 1.00 65.31 90 ILE A C 1
ATOM 747 O O . ILE A 1 90 ? -17.282 7.254 32.532 1.00 65.31 90 ILE A O 1
ATOM 751 N N . ASP A 1 91 ? -17.215 5.138 31.763 1.00 71.12 91 ASP A N 1
ATOM 752 C CA . ASP A 1 91 ? -15.892 4.872 32.316 1.00 71.12 91 ASP A CA 1
ATOM 753 C C . ASP A 1 91 ? -14.849 5.580 31.441 1.00 71.12 91 ASP A C 1
ATOM 755 O O . ASP A 1 91 ? -14.473 5.138 30.349 1.00 71.12 91 ASP A O 1
ATOM 759 N N . THR A 1 92 ? -14.428 6.751 31.905 1.00 72.69 92 THR A N 1
ATOM 760 C CA . THR A 1 92 ? -13.455 7.605 31.228 1.00 72.69 92 THR A CA 1
ATOM 761 C C . THR A 1 92 ? -12.090 6.936 31.104 1.00 72.69 92 THR A C 1
ATOM 763 O O . THR A 1 92 ? -11.353 7.274 30.175 1.00 72.69 92 THR A O 1
ATOM 766 N N . ALA A 1 93 ? -11.756 5.963 31.959 1.00 75.31 93 ALA A N 1
ATOM 767 C CA . ALA A 1 93 ? -10.522 5.196 31.829 1.00 75.31 93 ALA A CA 1
ATOM 768 C C . ALA A 1 93 ? -10.546 4.345 30.551 1.00 75.31 93 ALA A C 1
ATOM 770 O O . ALA A 1 93 ? -9.613 4.415 29.748 1.00 75.31 93 ALA A O 1
ATOM 771 N N . VAL A 1 94 ? -11.659 3.649 30.298 1.00 74.31 94 VAL A N 1
ATOM 772 C CA . VAL A 1 94 ? -11.842 2.801 29.108 1.00 74.31 94 VAL A CA 1
ATOM 773 C C . VAL A 1 94 ? -11.823 3.628 27.819 1.00 74.31 94 VAL A C 1
ATOM 775 O O . VAL A 1 94 ? -11.174 3.248 26.842 1.00 74.31 94 VAL A O 1
ATOM 778 N N . ILE A 1 95 ? -12.475 4.798 27.802 1.00 77.94 95 ILE A N 1
ATOM 779 C CA . ILE A 1 95 ? -12.439 5.690 26.628 1.00 77.94 95 ILE A CA 1
ATOM 780 C C . ILE A 1 95 ? -11.023 6.207 26.354 1.00 77.94 95 ILE A C 1
ATOM 782 O O . ILE A 1 95 ? -10.600 6.269 25.195 1.00 77.94 95 ILE A O 1
ATOM 786 N N . ASN A 1 96 ? -10.281 6.583 27.394 1.00 79.38 96 ASN A N 1
ATOM 787 C CA . ASN A 1 96 ? -8.918 7.082 27.233 1.00 79.38 96 ASN A CA 1
ATOM 788 C C . ASN A 1 96 ? -7.973 5.995 26.708 1.00 79.38 96 ASN A C 1
ATOM 790 O O . ASN A 1 96 ? -7.141 6.275 25.841 1.00 79.38 96 ASN A O 1
ATOM 794 N N . GLU A 1 97 ? -8.137 4.755 27.166 1.00 81.62 97 GLU A N 1
ATOM 795 C CA . GLU A 1 97 ? -7.363 3.612 26.686 1.00 81.62 97 GLU A CA 1
ATOM 796 C C . GLU A 1 97 ? -7.667 3.298 25.211 1.00 81.62 97 GLU A C 1
ATOM 798 O O . GLU A 1 97 ? -6.746 3.211 24.393 1.00 81.62 97 GLU A O 1
ATOM 803 N N . LEU A 1 98 ? -8.950 3.267 24.826 1.00 76.81 98 LEU A N 1
ATOM 804 C CA . LEU A 1 98 ? -9.378 3.114 23.427 1.00 76.81 98 LEU A CA 1
ATOM 805 C C . LEU A 1 98 ? -8.842 4.236 22.526 1.00 76.81 98 LEU A C 1
ATOM 807 O O . LEU A 1 98 ? -8.347 3.979 21.427 1.00 76.81 98 LEU A O 1
ATOM 811 N N . SER A 1 99 ? -8.895 5.484 22.995 1.00 80.44 99 SER A N 1
ATOM 812 C CA . SER A 1 99 ? -8.364 6.649 22.277 1.00 80.44 99 SER A CA 1
ATOM 813 C C . SER A 1 99 ? -6.848 6.553 22.077 1.00 80.44 99 SER A C 1
ATOM 815 O O . SER A 1 99 ? -6.334 6.865 20.999 1.00 80.44 99 SER A O 1
ATOM 817 N N . SER A 1 100 ? -6.122 6.066 23.086 1.00 80.69 100 SER A N 1
ATOM 818 C CA . SER A 1 100 ? -4.681 5.814 23.001 1.00 80.69 100 SER A CA 1
ATOM 819 C C . SER A 1 100 ? -4.356 4.728 21.969 1.00 80.69 100 SER A C 1
ATOM 821 O O . SER A 1 100 ? -3.536 4.950 21.074 1.00 80.69 100 SER A O 1
ATOM 823 N N . MET A 1 101 ? -5.064 3.593 22.006 1.00 78.94 101 MET A N 1
ATOM 824 C CA . MET A 1 101 ? -4.903 2.517 21.021 1.00 78.94 101 MET A CA 1
ATOM 825 C C . MET A 1 101 ? -5.186 2.997 19.592 1.00 78.94 101 MET A C 1
ATOM 827 O O . MET A 1 101 ? -4.414 2.706 18.675 1.00 78.94 101 MET A O 1
ATOM 831 N N . LEU A 1 102 ? -6.240 3.794 19.398 1.00 78.75 102 LEU A N 1
ATOM 832 C CA . LEU A 1 102 ? -6.568 4.397 18.105 1.00 78.75 102 LEU A CA 1
ATOM 833 C C . LEU A 1 102 ? -5.472 5.346 17.609 1.00 78.75 102 LEU A C 1
ATOM 835 O O . LEU A 1 102 ? -5.130 5.312 16.428 1.00 78.75 102 LEU A O 1
ATOM 839 N N . LYS A 1 103 ? -4.875 6.160 18.489 1.00 80.31 103 LYS A N 1
ATOM 840 C CA . LYS A 1 103 ? -3.740 7.028 18.127 1.00 80.31 103 LYS A CA 1
ATOM 841 C C . LYS A 1 103 ? -2.512 6.221 17.701 1.00 80.31 103 LYS A C 1
ATOM 843 O O . LYS A 1 103 ? -1.866 6.598 16.724 1.00 80.31 103 LYS A O 1
ATOM 848 N N . ILE A 1 104 ? -2.221 5.109 18.379 1.00 79.19 104 ILE A N 1
ATOM 849 C CA . ILE A 1 104 ? -1.115 4.200 18.032 1.00 79.19 104 ILE A CA 1
ATOM 850 C C . ILE A 1 104 ? -1.366 3.515 16.682 1.00 79.19 104 ILE A C 1
ATOM 852 O O . ILE A 1 104 ? -0.464 3.417 15.852 1.00 79.19 104 ILE A O 1
ATOM 856 N N . LEU A 1 105 ? -2.590 3.048 16.430 1.00 73.19 105 LEU A N 1
ATOM 857 C CA . LEU A 1 105 ? -2.950 2.467 15.135 1.00 73.19 105 LEU A CA 1
ATOM 858 C C . LEU A 1 105 ? -2.856 3.513 14.021 1.00 73.19 105 LEU A C 1
ATOM 860 O O . LEU A 1 105 ? -2.282 3.242 12.968 1.00 73.19 105 LEU A O 1
ATOM 864 N N . ARG A 1 106 ? -3.339 4.736 14.273 1.00 73.12 106 ARG A N 1
ATOM 865 C CA . ARG A 1 106 ? -3.254 5.848 13.322 1.00 73.12 106 ARG A CA 1
ATOM 866 C C . ARG A 1 106 ? -1.807 6.190 12.971 1.00 73.12 106 ARG A C 1
ATOM 868 O O . ARG A 1 106 ? -1.517 6.390 11.797 1.00 73.12 106 ARG A O 1
ATOM 875 N N . SER A 1 107 ? -0.898 6.248 13.948 1.00 72.25 107 SER A N 1
ATOM 876 C CA . SER A 1 107 ? 0.515 6.542 13.67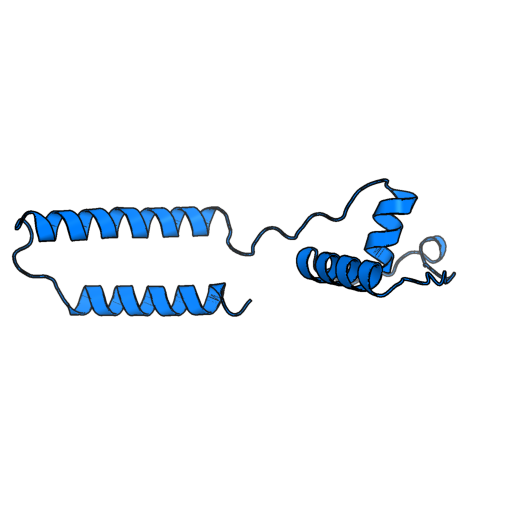1 1.00 72.25 107 SER A CA 1
ATOM 877 C C . SER A 1 107 ? 1.183 5.437 12.854 1.00 72.25 107 SER A C 1
ATOM 879 O O . SER A 1 107 ? 1.944 5.742 11.943 1.00 72.25 107 SER A O 1
ATOM 881 N N . LYS A 1 108 ? 0.842 4.166 13.092 1.00 71.06 108 LYS A N 1
ATOM 882 C CA . LYS A 1 108 ? 1.351 3.038 12.295 1.00 71.06 108 LYS A CA 1
ATOM 883 C C . LYS A 1 108 ? 0.833 3.017 10.855 1.00 71.06 108 LYS A C 1
ATOM 885 O O . LYS A 1 108 ? 1.527 2.507 9.988 1.00 71.06 108 LYS A O 1
ATOM 890 N N . ILE A 1 109 ? -0.364 3.550 10.608 1.00 67.25 109 ILE A N 1
ATOM 891 C CA . ILE A 1 109 ? -0.961 3.618 9.266 1.00 67.25 109 ILE A CA 1
ATOM 892 C C . ILE A 1 109 ? -0.451 4.838 8.482 1.00 67.25 109 ILE A C 1
ATOM 894 O O . ILE A 1 109 ? -0.201 4.715 7.291 1.00 67.25 109 ILE A O 1
ATOM 898 N N . ILE A 1 110 ? -0.298 5.999 9.134 1.00 56.31 110 ILE A N 1
ATOM 899 C CA . ILE A 1 110 ? 0.110 7.263 8.483 1.00 56.31 110 ILE A CA 1
ATOM 900 C C . ILE A 1 110 ? 1.636 7.388 8.341 1.00 56.31 110 ILE A C 1
ATOM 902 O O . ILE A 1 110 ? 2.108 8.117 7.480 1.00 56.31 110 ILE A O 1
ATOM 906 N N . SER A 1 111 ? 2.425 6.698 9.169 1.00 45.34 111 SER A N 1
ATOM 907 C CA . SER A 1 111 ? 3.894 6.736 9.088 1.00 45.34 111 SER A CA 1
ATOM 908 C C . SER A 1 111 ? 4.480 5.786 8.025 1.00 45.34 111 SER A C 1
ATOM 910 O O . SER A 1 111 ? 5.658 5.430 8.116 1.00 45.34 111 SER A O 1
ATOM 912 N N . ILE A 1 112 ? 3.662 5.369 7.054 1.00 43.00 112 ILE A N 1
ATOM 913 C CA . ILE A 1 112 ? 4.022 4.607 5.847 1.00 43.00 112 ILE A CA 1
ATOM 914 C C . ILE A 1 112 ? 3.875 5.542 4.651 1.00 43.00 112 ILE A C 1
ATOM 916 O O . ILE A 1 112 ? 4.759 5.477 3.769 1.00 43.00 112 ILE A O 1
#

Secondary structure (DSSP, 8-state):
----PPPGGG-----------HHHHHHHHHHHHHHT--HHHHHHHHHHH--PPPPPPPSS-HHHHHHHHHHHHHHHHHHHHHHTT--S---HHHHHHHHHHHHHHHHHHHT-

pLDDT: mean 79.74, std 11.79, range [43.0, 97.44]